Protein AF-A0A436CQH4-F1 (afdb_monomer_lite)

Radius of gyration: 21.6 Å; chains: 1; b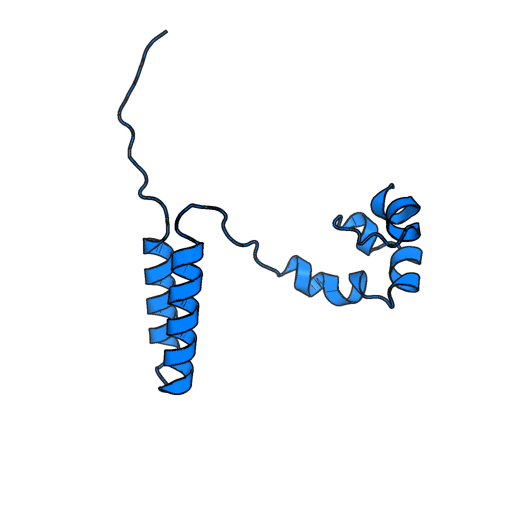ounding box: 58×23×52 Å

Foldseek 3Di:
DCLLPPQVVVVHDRPDLVNLPDPVSCVVVVSVSVVCVVVVVPDDDQDDDQQSVVLVVVLVVLVVCCVVVVPDPVVSVVVSVVSVVVSHPPPPPDDDDDDD

Secondary structure (DSSP, 8-state):
-TIIIIIHHTT----SHHHHT-HHHHHHHTTHHHHHHHHHHTPPPPP-STTHHHHHHHHHHHHHHHHHTT--HHHHHHHHHHHHHHTSPP----------

Sequence (100 aa):
DVQRGAYAAAGGQPGHAAAWEDQAVNEATGDFYRDTRATLEGAWVRPRHDGYMTFQQAASERILSGMTSRHQARQVVADLNRLFRESSPVQVSGAAGGGA

pLDDT: mean 89.27, std 16.78, range [35.19, 98.56]

Structure (mmCIF, N/CA/C/O backbone):
data_AF-A0A436CQH4-F1
#
_entry.id   AF-A0A436CQH4-F1
#
loop_
_atom_site.group_PDB
_atom_site.id
_atom_site.type_symbol
_atom_site.label_atom_id
_atom_site.label_alt_id
_atom_site.label_comp_id
_atom_site.label_asym_id
_atom_site.label_entity_id
_atom_site.label_seq_id
_atom_site.pdbx_PDB_ins_code
_atom_site.Cartn_x
_atom_site.Cartn_y
_atom_site.Cartn_z
_atom_site.occupancy
_atom_site.B_iso_or_equiv
_atom_site.auth_seq_id
_atom_site.auth_comp_id
_atom_site.auth_asym_id
_atom_site.auth_atom_id
_atom_site.pdbx_PDB_model_num
ATOM 1 N N . ASP A 1 1 ? 1.032 -4.772 -25.765 1.00 83.12 1 ASP A N 1
ATOM 2 C CA . ASP A 1 1 ? 2.173 -4.460 -26.656 1.00 83.12 1 ASP A CA 1
ATOM 3 C C . ASP A 1 1 ? 2.929 -3.217 -26.208 1.00 83.12 1 ASP A C 1
ATOM 5 O O . ASP A 1 1 ? 4.105 -3.328 -25.903 1.00 83.12 1 ASP A O 1
ATOM 9 N N . VAL A 1 2 ? 2.269 -2.062 -26.050 1.00 95.50 2 VAL A N 1
ATOM 10 C CA . VAL A 1 2 ? 2.929 -0.805 -25.627 1.00 95.50 2 VAL A CA 1
ATOM 11 C C . VAL A 1 2 ? 3.630 -0.907 -24.266 1.00 95.50 2 VAL A C 1
ATOM 13 O O . VAL A 1 2 ? 4.795 -0.532 -24.152 1.00 95.50 2 VAL A O 1
ATOM 16 N N . GLN A 1 3 ? 2.945 -1.431 -23.240 1.00 96.06 3 GLN A N 1
ATOM 17 C CA . GLN A 1 3 ? 3.490 -1.439 -21.876 1.00 96.06 3 GLN A CA 1
ATOM 18 C C . GLN A 1 3 ? 4.698 -2.364 -21.693 1.00 96.06 3 GLN A C 1
ATOM 20 O O . GLN A 1 3 ? 5.594 -2.009 -20.945 1.00 96.06 3 GLN A O 1
ATOM 25 N N . ARG A 1 4 ? 4.763 -3.491 -22.412 1.00 93.56 4 ARG A N 1
ATOM 26 C CA . ARG A 1 4 ? 5.943 -4.373 -22.408 1.00 93.56 4 ARG A CA 1
ATOM 27 C C . ARG A 1 4 ? 7.055 -3.929 -23.370 1.00 93.56 4 ARG A C 1
ATOM 29 O O . ARG A 1 4 ? 8.135 -4.490 -23.351 1.00 93.56 4 ARG A O 1
ATOM 36 N N . GLY A 1 5 ? 6.771 -2.951 -24.234 1.00 93.25 5 GLY A N 1
ATOM 37 C CA . GLY A 1 5 ? 7.686 -2.449 -25.257 1.00 93.25 5 GLY A CA 1
ATOM 38 C C . GLY A 1 5 ? 8.125 -1.017 -24.968 1.00 93.25 5 GLY A C 1
ATOM 39 O O . GLY A 1 5 ? 8.793 -0.751 -23.973 1.00 93.25 5 GLY A O 1
ATOM 40 N N . ALA A 1 6 ? 7.727 -0.082 -25.836 1.00 96.06 6 ALA A N 1
ATOM 41 C CA . ALA A 1 6 ? 8.196 1.307 -25.818 1.00 96.06 6 ALA A CA 1
ATOM 42 C C . ALA A 1 6 ? 8.068 2.007 -24.454 1.00 96.06 6 ALA A C 1
ATOM 44 O O . ALA A 1 6 ? 8.926 2.809 -24.100 1.00 96.06 6 ALA A O 1
ATOM 45 N N . TYR A 1 7 ? 7.024 1.705 -23.678 1.00 96.75 7 TYR A N 1
ATOM 46 C CA . TYR A 1 7 ? 6.833 2.328 -22.370 1.00 96.75 7 TYR A CA 1
ATOM 47 C C . TYR A 1 7 ? 7.860 1.848 -21.336 1.00 96.75 7 TYR A C 1
ATOM 49 O O . TYR A 1 7 ? 8.504 2.680 -20.704 1.00 96.75 7 TYR A O 1
ATOM 57 N N . ALA A 1 8 ? 8.058 0.531 -21.202 1.00 95.44 8 ALA A N 1
ATOM 58 C CA . ALA A 1 8 ? 9.073 -0.031 -20.308 1.00 95.44 8 ALA A CA 1
ATOM 59 C C . ALA A 1 8 ? 10.493 0.345 -20.759 1.00 95.44 8 ALA A C 1
ATOM 61 O O . ALA A 1 8 ? 11.313 0.751 -19.941 1.00 95.44 8 ALA A O 1
ATOM 62 N N . ALA A 1 9 ? 10.760 0.306 -22.069 1.00 94.19 9 ALA A N 1
ATOM 63 C CA . ALA A 1 9 ? 12.048 0.705 -22.637 1.00 94.19 9 ALA A CA 1
ATOM 64 C C . ALA A 1 9 ? 12.390 2.185 -22.373 1.00 94.19 9 ALA A C 1
ATOM 66 O O . ALA A 1 9 ? 13.560 2.539 -22.267 1.00 94.19 9 ALA A O 1
ATOM 67 N N . ALA A 1 10 ? 11.378 3.046 -22.229 1.00 95.69 10 ALA A N 1
ATOM 68 C CA . ALA A 1 10 ? 11.543 4.446 -21.842 1.00 95.69 10 ALA A CA 1
ATOM 69 C C . ALA A 1 10 ? 11.646 4.661 -20.314 1.00 95.69 10 ALA A C 1
ATOM 71 O O . ALA A 1 10 ? 11.596 5.801 -19.857 1.00 95.69 10 ALA A O 1
ATOM 72 N N . GLY A 1 11 ? 11.758 3.593 -19.515 1.00 92.88 11 GLY A N 1
ATOM 73 C CA . GLY A 1 11 ? 11.807 3.655 -18.049 1.00 92.88 11 GLY A CA 1
ATOM 74 C C . GLY A 1 11 ? 10.438 3.783 -17.371 1.00 92.88 11 GLY A C 1
ATOM 75 O O . GLY A 1 11 ? 10.364 4.048 -16.172 1.00 92.88 11 GLY A O 1
ATOM 76 N N . GLY A 1 12 ? 9.344 3.614 -18.117 1.00 95.19 12 GLY A N 1
ATOM 77 C CA . GLY A 1 12 ? 7.997 3.536 -17.558 1.00 95.19 12 GLY A CA 1
ATOM 78 C C . GLY A 1 12 ? 7.795 2.273 -16.717 1.00 95.19 12 GLY A C 1
ATOM 79 O O . GLY A 1 12 ? 8.452 1.259 -16.934 1.00 95.19 12 GLY A O 1
ATOM 80 N N . GLN A 1 13 ? 6.855 2.324 -15.770 1.00 95.81 13 GLN A N 1
ATOM 81 C CA . GLN A 1 13 ? 6.506 1.195 -14.900 1.00 95.81 13 GLN A CA 1
ATOM 82 C C . GLN A 1 13 ? 5.180 0.581 -15.358 1.00 95.81 13 GLN A C 1
ATOM 84 O O . GLN A 1 13 ? 4.127 1.189 -15.134 1.00 95.81 13 GLN A O 1
ATOM 89 N N . PRO A 1 14 ? 5.184 -0.578 -16.044 1.00 95.62 14 PRO A N 1
ATOM 90 C CA . PRO A 1 14 ? 3.958 -1.183 -16.541 1.00 95.62 14 PRO A CA 1
ATOM 91 C C . PRO A 1 14 ? 2.942 -1.431 -15.426 1.00 95.62 14 PRO A C 1
ATOM 93 O O . PRO A 1 14 ? 3.256 -2.038 -14.407 1.00 95.62 14 PRO A O 1
ATOM 96 N N . GLY A 1 15 ? 1.701 -0.996 -15.638 1.00 92.69 15 GLY A N 1
ATOM 97 C CA . GLY A 1 15 ? 0.583 -1.241 -14.718 1.00 92.69 15 GLY A CA 1
ATOM 98 C C . GLY A 1 15 ? -0.320 -2.400 -15.146 1.00 92.69 15 GLY A C 1
ATOM 99 O O . GLY A 1 15 ? -1.199 -2.809 -14.395 1.00 92.69 15 GLY A O 1
ATOM 100 N N . HIS A 1 16 ? -0.144 -2.912 -16.364 1.00 92.56 16 HIS A N 1
ATOM 101 C CA . HIS A 1 16 ? -0.957 -3.977 -16.931 1.00 92.56 16 HIS A CA 1
ATOM 102 C C . HIS A 1 16 ? -0.281 -5.339 -16.749 1.00 92.56 16 HIS A C 1
ATOM 104 O O . HIS A 1 16 ? 0.842 -5.542 -17.209 1.00 92.56 16 HIS A O 1
ATOM 110 N N . ALA A 1 17 ? -1.023 -6.300 -16.192 1.00 92.38 17 ALA A N 1
ATOM 111 C CA . ALA A 1 17 ? -0.565 -7.656 -15.877 1.00 92.38 17 ALA A CA 1
ATOM 112 C C . ALA A 1 17 ? 0.205 -8.349 -17.017 1.00 92.38 17 ALA A C 1
ATOM 114 O O . ALA A 1 17 ? 1.274 -8.894 -16.795 1.00 92.38 17 ALA A O 1
ATOM 115 N N . ALA A 1 18 ? -0.288 -8.261 -18.255 1.00 91.81 18 ALA A N 1
ATOM 116 C CA . ALA A 1 18 ? 0.368 -8.875 -19.416 1.00 91.81 18 ALA A CA 1
ATOM 117 C C . ALA A 1 18 ? 1.811 -8.392 -19.696 1.00 91.81 18 ALA A C 1
ATOM 119 O O . ALA A 1 18 ? 2.514 -9.022 -20.476 1.00 91.81 18 ALA A O 1
ATOM 120 N N . ALA A 1 19 ? 2.249 -7.257 -19.138 1.00 94.50 19 ALA A N 1
ATOM 121 C CA . ALA A 1 19 ? 3.638 -6.802 -19.240 1.00 94.50 19 ALA A CA 1
ATOM 122 C C . ALA A 1 19 ? 4.524 -7.327 -18.099 1.00 94.50 19 ALA A C 1
ATOM 124 O O . ALA A 1 19 ? 5.741 -7.302 -18.216 1.00 94.50 19 ALA A O 1
ATOM 125 N N . TRP A 1 20 ? 3.922 -7.804 -17.010 1.00 95.44 20 TRP A N 1
ATOM 126 C CA . TRP A 1 20 ? 4.619 -8.331 -15.835 1.00 95.44 20 TRP A CA 1
ATOM 127 C C . TRP A 1 20 ? 5.170 -9.740 -16.060 1.00 95.44 20 TRP A C 1
ATOM 129 O O . TRP A 1 20 ? 6.030 -10.180 -15.309 1.00 95.44 20 TRP A O 1
ATOM 139 N N . GLU A 1 21 ? 4.694 -10.430 -17.097 1.00 94.19 21 GLU A N 1
ATOM 140 C CA . GLU A 1 21 ? 5.178 -11.747 -17.534 1.00 94.19 21 GLU A CA 1
ATOM 141 C C . GLU A 1 21 ? 6.249 -11.647 -18.632 1.00 94.19 21 GLU A C 1
ATOM 143 O O . GLU A 1 21 ? 6.826 -12.655 -19.028 1.00 94.19 21 GLU A O 1
ATOM 148 N N . ASP A 1 22 ? 6.516 -10.442 -19.147 1.00 96.44 22 ASP A N 1
ATOM 149 C CA . ASP A 1 22 ? 7.488 -10.254 -20.219 1.00 96.44 22 ASP A CA 1
ATOM 150 C C . ASP A 1 22 ? 8.919 -10.435 -19.695 1.00 96.44 22 ASP A C 1
ATOM 152 O O . ASP A 1 22 ? 9.312 -9.856 -18.676 1.00 96.44 22 ASP A O 1
ATOM 156 N N . GLN A 1 23 ? 9.698 -11.254 -20.401 1.00 96.50 23 GLN A N 1
ATOM 157 C CA . GLN A 1 23 ? 11.062 -11.591 -20.010 1.00 96.50 23 GLN A CA 1
ATOM 158 C C . GLN A 1 23 ? 11.979 -10.362 -20.022 1.00 96.50 23 GLN A C 1
ATOM 160 O O . GLN A 1 23 ? 12.688 -10.133 -19.047 1.00 96.50 23 GLN A O 1
ATOM 165 N N . ALA A 1 24 ? 11.938 -9.540 -21.074 1.00 95.50 24 ALA A N 1
ATOM 166 C CA . ALA A 1 24 ? 12.821 -8.380 -21.195 1.00 95.50 24 ALA A CA 1
ATOM 167 C C . ALA A 1 24 ? 12.497 -7.316 -20.134 1.00 95.50 24 ALA A C 1
ATOM 169 O O . ALA A 1 24 ? 13.396 -6.671 -19.592 1.00 95.50 24 ALA A O 1
ATOM 170 N N . VAL A 1 25 ? 11.214 -7.165 -19.788 1.00 96.69 25 VAL A N 1
ATOM 171 C CA . VAL A 1 25 ? 10.785 -6.288 -18.689 1.00 96.69 25 VAL A CA 1
ATOM 172 C C . VAL A 1 25 ? 11.330 -6.778 -17.343 1.00 96.69 25 VAL A C 1
ATOM 174 O O . VAL A 1 25 ? 11.830 -5.969 -16.558 1.00 96.69 25 VAL A O 1
ATOM 177 N N . ASN A 1 26 ? 11.264 -8.082 -17.059 1.00 97.31 26 ASN A N 1
ATOM 178 C CA . ASN A 1 26 ? 11.757 -8.635 -15.794 1.00 97.31 26 ASN A CA 1
ATOM 179 C C . ASN A 1 26 ? 13.288 -8.653 -15.712 1.00 97.31 26 ASN A C 1
ATOM 181 O O . ASN A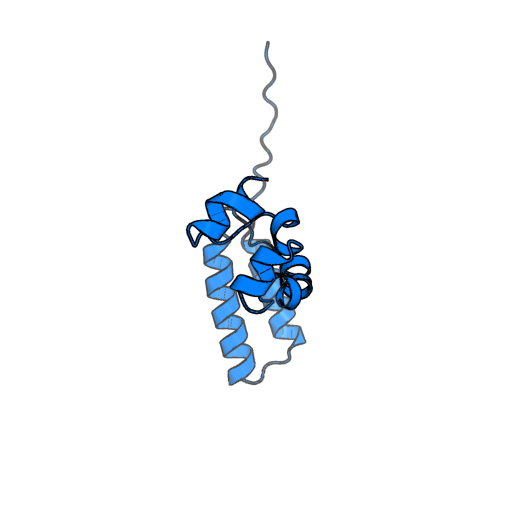 1 26 ? 13.829 -8.301 -14.668 1.00 97.31 26 ASN A O 1
ATOM 185 N N . GLU A 1 27 ? 13.998 -8.944 -16.802 1.00 96.56 27 GLU A N 1
ATOM 186 C CA . GLU A 1 27 ? 15.464 -8.845 -16.854 1.00 96.56 27 GLU A CA 1
ATOM 187 C C . GLU A 1 27 ? 15.940 -7.421 -16.529 1.00 96.56 27 GLU A C 1
ATOM 189 O O . GLU A 1 27 ? 16.845 -7.235 -15.715 1.00 96.56 27 GLU A O 1
ATOM 194 N N . ALA A 1 28 ? 15.282 -6.403 -17.093 1.00 95.06 28 ALA A N 1
ATOM 195 C CA . ALA A 1 28 ? 15.607 -5.000 -16.836 1.00 95.06 28 ALA A CA 1
ATOM 196 C C . ALA A 1 28 ? 15.245 -4.524 -15.416 1.00 95.06 28 ALA A C 1
ATOM 198 O O . ALA A 1 28 ? 15.761 -3.503 -14.963 1.00 95.06 28 ALA A O 1
ATOM 199 N N . THR A 1 29 ? 14.356 -5.235 -14.715 1.00 94.88 29 THR A N 1
ATOM 200 C CA . THR A 1 29 ? 13.863 -4.850 -13.381 1.00 94.88 29 THR A CA 1
ATOM 201 C C . THR A 1 29 ? 14.242 -5.822 -12.269 1.00 94.88 29 THR A C 1
ATOM 203 O O . THR A 1 29 ? 13.775 -5.664 -11.143 1.00 94.88 29 THR A O 1
ATOM 206 N N . GLY A 1 30 ? 15.111 -6.797 -12.554 1.00 96.12 30 GLY A N 1
ATOM 207 C CA . GLY A 1 30 ? 15.550 -7.790 -11.575 1.00 96.12 30 GLY A CA 1
ATOM 208 C C . GLY A 1 30 ? 14.394 -8.631 -11.039 1.00 96.12 30 GLY A C 1
ATOM 209 O O . GLY A 1 30 ? 14.258 -8.766 -9.829 1.00 96.12 30 GLY A O 1
ATOM 210 N N . ASP A 1 31 ? 13.537 -9.125 -11.937 1.00 97.19 31 ASP A N 1
ATOM 211 C CA . ASP A 1 31 ? 12.358 -9.950 -11.637 1.00 97.19 31 ASP A CA 1
ATOM 212 C C . ASP A 1 31 ? 11.280 -9.282 -10.760 1.00 97.19 31 ASP A C 1
ATOM 214 O O . ASP A 1 31 ? 10.345 -9.951 -10.323 1.00 97.19 31 ASP A O 1
ATOM 218 N N . PHE A 1 32 ? 11.328 -7.957 -10.549 1.00 96.00 32 PHE A N 1
ATOM 219 C CA . PHE A 1 32 ? 10.390 -7.243 -9.671 1.00 96.00 32 PHE A CA 1
ATOM 220 C C . PHE A 1 32 ? 8.918 -7.604 -9.922 1.00 96.00 32 PHE A C 1
ATOM 222 O O . PHE A 1 32 ? 8.173 -7.882 -8.980 1.00 96.00 32 PHE A O 1
ATOM 229 N N . TYR A 1 33 ? 8.476 -7.596 -11.181 1.00 95.69 33 TYR A N 1
ATOM 230 C CA . TYR A 1 33 ? 7.069 -7.830 -11.505 1.00 95.69 33 TYR A CA 1
ATOM 231 C C . TYR A 1 33 ? 6.654 -9.280 -11.270 1.00 95.69 33 TYR A C 1
ATOM 233 O O . TYR A 1 33 ? 5.566 -9.524 -10.745 1.00 95.69 33 TYR A O 1
ATOM 241 N N . ARG A 1 34 ? 7.521 -10.235 -11.613 1.00 95.88 34 ARG A N 1
ATOM 242 C CA . ARG A 1 34 ? 7.297 -11.659 -11.364 1.00 95.88 34 ARG A CA 1
ATOM 243 C C . ARG A 1 34 ? 7.287 -11.969 -9.867 1.00 95.88 34 ARG A C 1
ATOM 245 O O . ARG A 1 34 ? 6.354 -12.613 -9.389 1.00 95.88 34 ARG A O 1
ATOM 252 N N . ASP A 1 35 ? 8.258 -11.454 -9.122 1.00 97.44 35 ASP A N 1
ATOM 253 C CA . ASP A 1 35 ? 8.428 -11.742 -7.695 1.00 97.44 35 ASP A CA 1
ATOM 254 C C . ASP A 1 35 ? 7.357 -11.070 -6.824 1.00 97.44 35 ASP A C 1
ATOM 256 O O . ASP A 1 35 ? 6.983 -11.588 -5.771 1.00 97.44 35 ASP A O 1
ATOM 260 N N . THR A 1 36 ? 6.799 -9.940 -7.271 1.00 95.31 36 THR A N 1
ATOM 261 C CA . THR A 1 36 ? 5.715 -9.243 -6.556 1.00 95.31 36 THR A CA 1
ATOM 262 C C . THR A 1 36 ? 4.313 -9.620 -7.032 1.00 95.31 36 THR A C 1
ATOM 264 O O . THR A 1 36 ? 3.333 -9.213 -6.399 1.00 95.31 36 THR A O 1
ATOM 267 N N . ARG A 1 37 ? 4.181 -10.433 -8.092 1.00 94.12 37 ARG A N 1
ATOM 268 C CA . ARG A 1 37 ? 2.891 -10.760 -8.723 1.00 94.12 37 ARG A CA 1
ATOM 269 C C . ARG A 1 37 ? 1.869 -11.295 -7.728 1.00 94.12 37 ARG A C 1
ATOM 271 O O . ARG A 1 37 ? 0.770 -10.754 -7.647 1.00 94.12 37 ARG A O 1
ATOM 278 N N . ALA A 1 38 ? 2.246 -12.304 -6.943 1.00 94.56 38 ALA A N 1
ATOM 279 C CA . ALA A 1 38 ? 1.346 -12.937 -5.980 1.00 94.56 38 ALA A CA 1
ATOM 280 C C . ALA A 1 38 ? 0.848 -11.945 -4.911 1.00 94.56 38 ALA A C 1
ATOM 282 O O . ALA A 1 38 ? -0.326 -11.950 -4.546 1.00 94.56 38 ALA A O 1
ATOM 283 N N . THR A 1 39 ? 1.722 -11.046 -4.448 1.00 94.31 39 THR A N 1
ATOM 284 C CA . THR A 1 39 ? 1.362 -9.985 -3.497 1.00 94.31 39 THR A CA 1
ATOM 285 C C . THR A 1 39 ? 0.381 -8.992 -4.117 1.00 94.31 39 THR A C 1
ATOM 287 O O . THR A 1 39 ? -0.587 -8.606 -3.466 1.00 94.31 39 THR A O 1
ATOM 290 N N . LEU A 1 40 ? 0.607 -8.586 -5.370 1.00 91.44 40 LEU A N 1
ATOM 291 C CA . LEU A 1 40 ? -0.258 -7.642 -6.083 1.00 91.44 40 LEU A CA 1
ATOM 292 C C . LEU A 1 40 ? -1.630 -8.244 -6.414 1.00 91.44 40 LEU A C 1
ATOM 294 O O . LEU A 1 40 ? -2.636 -7.549 -6.305 1.00 91.44 40 LEU A O 1
ATOM 298 N N . GLU A 1 41 ? -1.690 -9.525 -6.780 1.00 91.62 41 GLU A N 1
ATOM 299 C CA . GLU A 1 41 ? -2.949 -10.245 -7.020 1.00 91.62 41 GLU A CA 1
ATOM 300 C C . GLU A 1 41 ? -3.758 -10.456 -5.735 1.00 91.62 41 GLU A C 1
ATOM 302 O O . GLU A 1 41 ? -4.986 -10.393 -5.763 1.00 91.62 41 GLU A O 1
ATOM 307 N N . GLY A 1 42 ? -3.080 -10.672 -4.604 1.00 93.06 42 GLY A N 1
ATOM 308 C CA . GLY A 1 42 ? -3.710 -10.768 -3.286 1.00 93.06 42 GLY A CA 1
ATOM 309 C C . GLY A 1 42 ? -4.044 -9.415 -2.648 1.00 93.06 42 GLY A C 1
ATOM 310 O O . GLY A 1 42 ? -4.663 -9.376 -1.582 1.00 93.06 42 GLY A O 1
ATOM 311 N N . ALA A 1 43 ? -3.627 -8.303 -3.257 1.00 92.56 43 ALA A N 1
ATOM 312 C CA . ALA A 1 43 ? -3.849 -6.978 -2.707 1.00 92.56 43 ALA A CA 1
ATOM 313 C C . ALA A 1 43 ? -5.317 -6.554 -2.838 1.00 92.56 43 ALA A C 1
ATOM 315 O O . ALA A 1 43 ? -5.997 -6.799 -3.834 1.00 92.56 43 ALA A O 1
ATOM 316 N N . TRP A 1 44 ? -5.802 -5.838 -1.828 1.00 89.81 44 TRP A N 1
ATOM 317 C CA . TRP A 1 44 ? -7.136 -5.256 -1.841 1.00 89.81 44 TRP A CA 1
ATOM 318 C C . TRP A 1 44 ? -7.108 -3.830 -2.398 1.00 89.81 44 TRP A C 1
ATOM 320 O O . TRP A 1 44 ? -6.313 -2.992 -1.962 1.00 89.81 44 TRP A O 1
ATOM 330 N N . VAL A 1 45 ? -8.023 -3.515 -3.317 1.00 89.50 45 VAL A N 1
ATOM 331 C CA . VAL A 1 45 ? -8.178 -2.148 -3.827 1.00 89.50 45 VAL A CA 1
ATOM 332 C C . VAL A 1 45 ? -8.954 -1.305 -2.826 1.00 89.50 45 VAL A C 1
ATOM 334 O O . VAL A 1 45 ? -10.104 -1.578 -2.487 1.00 89.50 45 VAL A O 1
ATOM 337 N N . ARG A 1 46 ? -8.326 -0.214 -2.394 1.00 89.81 46 ARG A N 1
ATOM 338 C CA . ARG A 1 46 ? -8.922 0.769 -1.496 1.00 89.81 46 ARG A CA 1
ATOM 339 C C . ARG A 1 46 ? -10.275 1.297 -2.033 1.00 89.81 46 ARG A C 1
ATOM 341 O O . ARG A 1 46 ? -10.310 1.820 -3.151 1.00 89.81 46 ARG A O 1
ATOM 348 N N . PRO A 1 47 ? -11.363 1.253 -1.239 1.00 91.06 47 PRO A N 1
ATOM 349 C CA . PRO A 1 47 ? -12.628 1.899 -1.578 1.00 91.06 47 PRO A CA 1
ATOM 350 C C . PRO A 1 47 ? -12.479 3.400 -1.875 1.00 91.06 47 PRO A C 1
ATOM 352 O O . PRO A 1 47 ? -11.689 4.107 -1.241 1.00 91.06 47 PRO A O 1
ATOM 355 N N . ARG A 1 48 ? -13.274 3.881 -2.840 1.00 91.44 48 ARG A N 1
ATOM 356 C CA . ARG A 1 48 ? -13.281 5.278 -3.318 1.00 91.44 48 ARG A CA 1
ATOM 357 C C . ARG A 1 48 ? -14.529 6.071 -2.900 1.00 91.44 48 ARG A C 1
ATOM 359 O O . ARG A 1 48 ? -14.752 7.151 -3.433 1.00 91.44 48 ARG A O 1
ATOM 366 N N . HIS A 1 49 ? -15.354 5.535 -1.999 1.00 90.12 49 HIS A N 1
ATOM 367 C CA . HIS A 1 49 ? -16.536 6.246 -1.507 1.00 90.12 49 HIS A CA 1
ATOM 368 C C . HIS A 1 49 ? -16.144 7.380 -0.553 1.00 90.12 49 HIS A C 1
ATOM 370 O O . HIS A 1 49 ? -15.126 7.30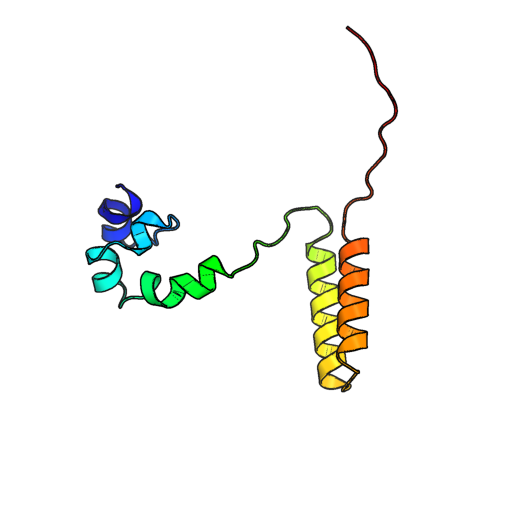1 0.145 1.00 90.12 49 HIS A O 1
ATOM 376 N N . ASP A 1 50 ? -16.985 8.410 -0.513 1.00 91.00 50 ASP A N 1
ATOM 377 C CA . ASP A 1 50 ? -16.881 9.478 0.473 1.00 91.00 50 ASP A CA 1
ATOM 378 C C . ASP A 1 50 ? -17.124 8.915 1.881 1.00 91.00 50 ASP A C 1
ATOM 380 O O . ASP A 1 50 ? -18.102 8.205 2.100 1.00 91.00 50 ASP A O 1
ATOM 384 N N . GLY A 1 51 ? -16.189 9.168 2.799 1.00 92.62 51 GLY A N 1
ATOM 385 C CA . GLY A 1 51 ? -16.135 8.556 4.134 1.00 92.62 51 GLY A CA 1
ATOM 386 C C . GLY A 1 51 ? -14.962 7.592 4.361 1.00 92.62 51 GLY A C 1
ATOM 387 O O . GLY A 1 51 ? -14.513 7.432 5.499 1.00 92.62 51 GLY A O 1
ATOM 388 N N . TYR A 1 52 ? -14.364 7.021 3.305 1.00 93.69 52 TYR A N 1
ATOM 389 C CA . TYR A 1 52 ? -13.277 6.047 3.485 1.00 93.69 52 TYR A CA 1
ATOM 390 C C . TYR A 1 52 ? -12.018 6.645 4.140 1.00 93.69 52 TYR A C 1
ATOM 392 O O . TYR A 1 52 ? -11.367 5.977 4.940 1.00 93.69 52 TYR A O 1
ATOM 400 N N . MET A 1 53 ? -11.646 7.892 3.816 1.00 94.62 53 MET A N 1
ATOM 401 C CA . MET A 1 53 ? -10.468 8.535 4.430 1.00 94.62 53 MET A CA 1
ATOM 402 C C . MET A 1 53 ? -10.630 8.674 5.947 1.00 94.62 53 MET A C 1
ATOM 404 O O . MET A 1 53 ? -9.704 8.367 6.695 1.00 94.62 53 MET A O 1
ATOM 408 N N . THR A 1 54 ? -11.818 9.085 6.396 1.00 95.50 54 THR A N 1
ATOM 409 C CA . THR A 1 54 ? -12.155 9.208 7.819 1.00 95.50 54 THR A CA 1
ATOM 410 C C . THR A 1 54 ? -12.052 7.857 8.518 1.00 95.50 54 THR A C 1
ATOM 412 O O . THR A 1 54 ? -11.438 7.753 9.580 1.00 95.50 54 THR A O 1
ATOM 415 N N . PHE A 1 55 ? -12.570 6.799 7.886 1.00 96.38 55 PHE A N 1
ATOM 416 C CA . PHE A 1 55 ? -12.393 5.433 8.372 1.00 96.38 55 PHE A CA 1
ATOM 417 C C . PHE A 1 55 ? -10.922 5.035 8.478 1.00 96.38 55 PHE A C 1
ATOM 419 O O . PHE A 1 55 ? -10.516 4.531 9.519 1.00 96.38 55 PHE A O 1
ATOM 426 N N . GLN A 1 56 ? -10.119 5.264 7.434 1.00 96.44 56 GLN A N 1
ATOM 427 C CA . GLN A 1 56 ? -8.708 4.875 7.418 1.00 96.44 56 GLN A CA 1
ATOM 428 C C . GLN A 1 56 ? -7.943 5.495 8.594 1.00 96.44 56 GLN A C 1
ATOM 430 O O . GLN A 1 56 ? -7.160 4.800 9.246 1.00 96.44 56 GLN A O 1
ATOM 435 N N . GLN A 1 57 ? -8.183 6.777 8.879 1.00 97.62 57 GLN A N 1
ATOM 436 C CA . GLN A 1 57 ? -7.558 7.472 10.001 1.00 97.62 57 GLN A CA 1
ATOM 437 C C . GLN A 1 57 ? -7.969 6.840 11.341 1.00 97.62 57 GLN A C 1
ATOM 439 O O . GLN A 1 57 ? -7.111 6.367 12.089 1.00 97.62 57 GLN A O 1
ATOM 444 N N . ALA A 1 58 ? -9.276 6.728 11.602 1.00 98.12 58 ALA A N 1
ATOM 445 C CA . ALA A 1 58 ? -9.799 6.166 12.850 1.00 98.12 58 ALA A CA 1
ATOM 446 C C . ALA A 1 58 ? -9.389 4.695 13.062 1.00 98.12 58 ALA A C 1
ATOM 448 O O . ALA A 1 58 ? -9.054 4.276 14.171 1.00 98.12 58 ALA A O 1
ATOM 449 N N . ALA A 1 59 ? -9.375 3.901 11.990 1.00 97.81 59 ALA A N 1
ATOM 450 C CA . ALA A 1 59 ? -8.918 2.517 12.004 1.00 97.81 59 ALA A CA 1
ATOM 451 C C . ALA A 1 59 ? -7.432 2.415 12.379 1.00 97.81 59 ALA A C 1
ATOM 453 O O . ALA A 1 59 ? -7.062 1.579 13.206 1.00 97.81 59 ALA A O 1
ATOM 454 N N . SER A 1 60 ? -6.591 3.284 11.812 1.00 98.00 60 SER A N 1
ATOM 455 C CA . SER A 1 60 ? -5.149 3.312 12.088 1.00 98.00 60 SER A CA 1
ATOM 456 C C . SER A 1 60 ? -4.867 3.639 13.555 1.00 98.00 60 SER A C 1
ATOM 458 O O . SER A 1 60 ? -4.114 2.923 14.219 1.00 98.00 60 SER A O 1
ATOM 460 N N . GLU A 1 61 ? -5.537 4.657 14.100 1.00 98.56 61 GLU A N 1
ATOM 461 C CA . GLU A 1 61 ? -5.453 5.014 15.523 1.00 98.56 61 GLU A CA 1
ATOM 462 C C . GLU A 1 61 ? -5.916 3.866 16.425 1.00 98.56 61 GLU A C 1
ATOM 464 O O . GLU 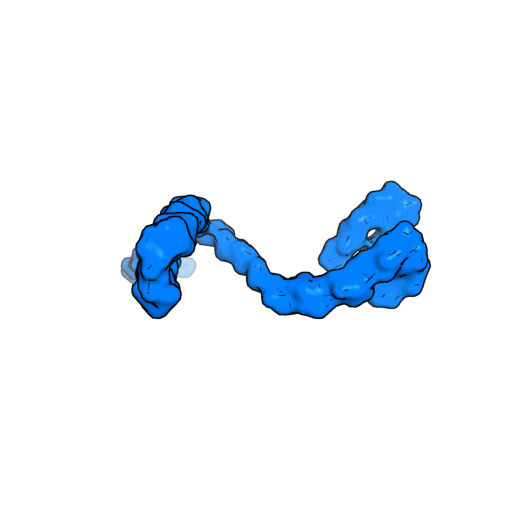A 1 61 ? -5.267 3.534 17.423 1.00 98.56 61 GLU A O 1
ATOM 469 N N . ARG A 1 62 ? -7.011 3.197 16.048 1.00 98.56 62 ARG A N 1
ATOM 470 C CA . ARG A 1 62 ? -7.556 2.080 16.818 1.00 98.56 62 ARG A CA 1
ATOM 471 C C . ARG A 1 62 ? -6.618 0.874 16.851 1.00 98.56 62 ARG A C 1
ATOM 473 O O . ARG A 1 62 ? -6.525 0.225 17.900 1.00 98.56 62 ARG A O 1
ATOM 480 N N . ILE A 1 63 ? -5.934 0.572 15.745 1.00 98.44 63 ILE A N 1
ATOM 481 C CA . ILE A 1 63 ? -4.911 -0.484 15.676 1.00 98.44 63 ILE A CA 1
ATOM 482 C C . ILE A 1 63 ? -3.731 -0.121 16.577 1.00 98.44 63 ILE A C 1
ATOM 484 O O . ILE A 1 63 ? -3.349 -0.930 17.424 1.00 98.44 63 ILE A O 1
ATOM 488 N N . LEU A 1 64 ? -3.211 1.105 16.460 1.00 98.50 64 LEU A N 1
ATOM 489 C CA . LEU A 1 64 ? -2.076 1.575 17.255 1.00 98.50 64 LEU A CA 1
ATOM 490 C C . LEU A 1 64 ? -2.365 1.510 18.762 1.00 98.50 64 LEU A C 1
ATOM 492 O O . LEU A 1 64 ? -1.554 0.980 19.528 1.00 98.50 64 LEU A O 1
ATOM 496 N N . SER A 1 65 ? -3.541 1.983 19.183 1.00 98.25 65 SER A N 1
ATOM 497 C CA . SER A 1 65 ? -4.001 1.868 20.571 1.00 98.25 65 SER A CA 1
ATOM 498 C C . SER A 1 65 ? -4.133 0.404 20.995 1.00 98.25 65 SER A C 1
ATOM 500 O O . SER A 1 65 ? -3.650 0.023 22.058 1.00 98.25 65 SER A O 1
ATOM 502 N N . GLY A 1 66 ? -4.718 -0.447 20.145 1.00 98.38 66 GLY A N 1
ATOM 503 C CA . GLY A 1 66 ? -4.872 -1.872 20.432 1.00 98.38 66 GLY A CA 1
ATOM 504 C C . GLY A 1 66 ? -3.542 -2.589 20.661 1.00 98.38 66 GLY A C 1
ATOM 505 O O . GLY A 1 66 ? -3.438 -3.386 21.591 1.00 98.38 66 GLY A O 1
ATOM 506 N N . MET A 1 67 ? -2.526 -2.274 19.857 1.00 97.88 67 MET A N 1
ATOM 507 C CA . MET A 1 67 ? -1.181 -2.834 19.999 1.00 97.88 67 MET A CA 1
ATOM 508 C C . MET A 1 67 ? -0.475 -2.308 21.251 1.00 97.88 67 MET A C 1
ATOM 510 O O . MET A 1 67 ? 0.031 -3.098 22.047 1.00 97.88 67 MET A O 1
ATOM 514 N N . THR A 1 68 ? -0.478 -0.988 21.452 1.00 98.31 68 THR A N 1
ATOM 515 C CA . THR A 1 68 ? 0.254 -0.334 22.551 1.00 98.31 68 THR A CA 1
ATOM 516 C C . THR A 1 68 ? -0.340 -0.679 23.915 1.00 98.31 68 THR A C 1
ATOM 518 O O . THR A 1 68 ? 0.388 -1.000 24.852 1.00 98.31 68 THR A O 1
ATOM 521 N N . SER A 1 69 ? -1.669 -0.686 24.021 1.00 97.94 69 SER A N 1
ATOM 522 C CA . SER A 1 69 ? -2.400 -1.010 25.251 1.00 97.94 69 SER A CA 1
ATOM 523 C C . SER A 1 69 ? -2.700 -2.507 25.403 1.00 97.94 69 SER A C 1
ATOM 525 O O . SER A 1 69 ? -3.366 -2.901 26.357 1.00 97.94 69 SER A O 1
ATOM 527 N N . ARG A 1 70 ? -2.216 -3.353 24.478 1.00 97.44 70 ARG A N 1
ATOM 528 C CA . ARG A 1 70 ? -2.399 -4.818 24.475 1.00 97.44 70 ARG A CA 1
ATOM 529 C C . ARG A 1 70 ? -3.867 -5.254 24.595 1.00 97.44 70 ARG A C 1
ATOM 531 O O . ARG A 1 70 ? -4.194 -6.203 25.308 1.00 97.4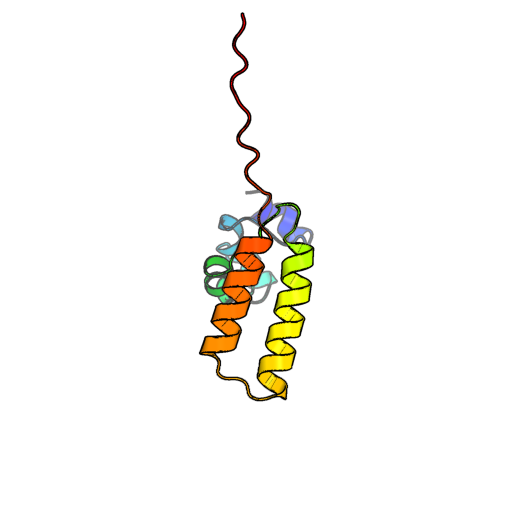4 70 ARG A O 1
ATOM 538 N N . HIS A 1 71 ? -4.761 -4.573 23.880 1.00 98.31 71 HIS A N 1
ATOM 539 C CA . HIS A 1 71 ? -6.162 -4.983 23.781 1.00 98.31 71 HIS A CA 1
ATOM 540 C C . HIS A 1 71 ? -6.285 -6.340 23.077 1.00 98.31 71 HIS A C 1
ATOM 542 O O . HIS A 1 71 ? -5.451 -6.717 22.253 1.00 98.31 71 HIS A O 1
ATOM 548 N N . GLN A 1 72 ? -7.368 -7.071 23.348 1.00 98.25 72 GLN A N 1
ATOM 549 C CA . GLN A 1 72 ? -7.595 -8.346 22.673 1.00 98.25 72 GLN A CA 1
ATOM 550 C C . GLN A 1 72 ? -7.862 -8.112 21.185 1.00 98.25 72 GLN A C 1
ATOM 552 O O . GLN A 1 72 ? -8.729 -7.310 20.832 1.00 98.25 72 GLN A O 1
ATOM 557 N N . ALA A 1 73 ? -7.181 -8.860 20.313 1.00 97.94 73 ALA A N 1
ATOM 558 C CA . ALA A 1 73 ? -7.301 -8.716 18.859 1.00 97.94 73 ALA A CA 1
ATOM 559 C C . ALA A 1 73 ? -8.764 -8.756 18.386 1.00 97.94 73 ALA A C 1
ATOM 561 O O . ALA A 1 73 ? -9.178 -7.927 17.580 1.00 97.94 73 ALA A O 1
ATOM 562 N N . ARG A 1 74 ? -9.583 -9.641 18.975 1.00 98.31 74 ARG A N 1
ATOM 563 C CA . ARG A 1 74 ? -11.020 -9.753 18.672 1.00 98.31 74 ARG A CA 1
ATOM 564 C C . ARG A 1 74 ? -11.790 -8.443 18.878 1.00 98.31 74 ARG A C 1
ATOM 566 O O . ARG A 1 74 ? -12.690 -8.140 18.104 1.00 98.31 74 ARG A O 1
ATOM 573 N N . GLN A 1 75 ? -11.432 -7.665 19.901 1.00 98.31 75 GLN A N 1
ATOM 574 C CA . GLN A 1 75 ? -12.065 -6.376 20.186 1.00 98.31 75 GLN A CA 1
ATOM 575 C C . GLN A 1 75 ? -11.628 -5.331 19.158 1.00 98.31 75 GLN A C 1
ATOM 577 O O . GLN A 1 75 ? -12.467 -4.610 18.635 1.00 98.31 75 GLN A O 1
ATOM 582 N N . VAL A 1 76 ? -10.334 -5.299 18.813 1.00 98.56 76 VAL A N 1
ATOM 583 C CA . VAL A 1 76 ? -9.814 -4.405 17.764 1.00 98.56 76 VAL A CA 1
ATOM 584 C C . VAL A 1 76 ? -10.519 -4.670 16.437 1.00 98.56 76 VAL A C 1
ATOM 586 O O . VAL A 1 76 ? -11.043 -3.746 15.830 1.00 98.56 76 VAL A O 1
ATOM 589 N N . VAL A 1 77 ? -10.607 -5.936 16.025 1.00 98.38 77 VAL A N 1
ATOM 590 C CA . VAL A 1 77 ? -11.277 -6.336 14.779 1.00 98.38 77 VAL A CA 1
ATOM 591 C C . VAL A 1 77 ? -12.765 -5.969 14.794 1.00 98.38 77 VAL A C 1
ATOM 593 O O . VAL A 1 77 ? -13.278 -5.468 13.794 1.00 98.38 77 VAL A O 1
ATOM 596 N N . ALA A 1 78 ? -13.466 -6.166 15.916 1.00 98.50 78 ALA A N 1
ATOM 597 C CA . ALA A 1 78 ? -14.869 -5.769 16.041 1.00 98.50 78 ALA A CA 1
ATOM 598 C C . ALA A 1 78 ? -15.063 -4.252 15.864 1.00 98.50 78 ALA A C 1
ATOM 600 O O . ALA A 1 78 ? -15.981 -3.835 15.151 1.00 98.50 78 ALA A O 1
ATOM 601 N N . ASP A 1 79 ? -14.174 -3.442 16.445 1.00 98.44 79 ASP A N 1
ATOM 602 C CA . ASP A 1 79 ? -14.196 -1.985 16.304 1.00 98.44 79 ASP A CA 1
ATOM 603 C C . ASP A 1 79 ? -13.911 -1.544 14.865 1.00 98.44 79 ASP A C 1
ATOM 605 O O . ASP A 1 79 ? -14.635 -0.704 14.336 1.00 98.44 79 ASP A O 1
ATOM 609 N N . LEU A 1 80 ? -12.919 -2.147 14.201 1.00 98.00 80 LEU A N 1
ATOM 610 C CA . LEU A 1 80 ? -12.612 -1.866 12.793 1.00 98.00 80 LEU A CA 1
ATOM 611 C C . LEU A 1 80 ? -13.808 -2.160 11.882 1.00 98.00 80 LEU A C 1
ATOM 613 O O . LEU A 1 80 ? -14.172 -1.336 11.046 1.00 98.00 80 LEU A O 1
ATOM 617 N N . ASN A 1 81 ? -14.466 -3.302 12.086 1.00 97.44 81 ASN A N 1
ATOM 618 C CA . ASN A 1 81 ? -15.654 -3.670 11.318 1.00 97.44 81 ASN A CA 1
ATOM 619 C C . ASN A 1 81 ? -16.820 -2.701 11.550 1.00 97.44 81 ASN A C 1
ATOM 621 O O . ASN A 1 81 ? -17.593 -2.433 10.632 1.00 97.44 81 ASN A O 1
ATOM 625 N N . ARG A 1 82 ? -16.973 -2.186 12.775 1.00 97.88 82 ARG A N 1
ATOM 626 C CA . ARG A 1 82 ? -17.981 -1.172 13.092 1.00 97.88 82 ARG A CA 1
ATOM 627 C C . ARG A 1 82 ? -17.666 0.153 12.392 1.00 97.88 82 ARG A C 1
ATOM 629 O O . ARG A 1 82 ? -18.526 0.644 11.668 1.00 97.88 82 ARG A O 1
ATOM 636 N N . LEU A 1 83 ? -16.437 0.655 12.531 1.00 97.06 83 LEU A N 1
ATOM 637 C CA . LEU A 1 83 ? -15.977 1.888 11.883 1.00 97.06 83 LEU A CA 1
ATOM 638 C C . LEU A 1 83 ? -16.141 1.829 10.357 1.00 97.06 83 LEU A C 1
ATOM 640 O O . LEU A 1 83 ? -16.541 2.812 9.744 1.00 97.06 83 LEU A O 1
ATOM 644 N N . PHE A 1 84 ? -15.876 0.675 9.738 1.00 94.94 84 PHE A N 1
ATOM 645 C CA . PHE A 1 84 ? -16.039 0.506 8.292 1.00 94.94 84 PHE A CA 1
ATOM 646 C C . PHE A 1 84 ? -17.508 0.570 7.847 1.00 94.94 84 PHE A C 1
ATOM 648 O O . PHE A 1 84 ? -17.831 1.179 6.831 1.00 94.94 84 PHE A O 1
ATOM 655 N N . ARG A 1 85 ? -18.431 -0.032 8.609 1.00 94.38 85 ARG A N 1
ATOM 656 C CA . ARG A 1 85 ? -19.871 0.059 8.302 1.00 94.38 85 ARG A CA 1
ATOM 657 C C . ARG A 1 85 ? -20.393 1.487 8.431 1.00 94.38 85 ARG A C 1
ATOM 659 O O . ARG A 1 85 ? -21.206 1.905 7.617 1.00 94.38 85 ARG A O 1
ATOM 666 N N . GLU A 1 86 ? -19.906 2.221 9.427 1.00 94.50 86 GLU A N 1
ATOM 667 C CA . GLU A 1 86 ? -20.250 3.629 9.659 1.00 94.50 86 GLU A CA 1
ATOM 668 C C . GLU A 1 86 ? -19.678 4.567 8.581 1.00 94.50 86 GLU A C 1
ATOM 670 O O . GLU A 1 86 ? -20.188 5.668 8.405 1.00 94.50 86 GLU A O 1
ATOM 675 N N . SER A 1 87 ? -18.646 4.141 7.842 1.00 92.75 87 SER A N 1
ATOM 676 C CA . SER A 1 87 ? -18.004 4.962 6.807 1.00 92.75 87 SER A CA 1
ATOM 677 C C . SER A 1 87 ? -18.703 4.928 5.457 1.00 92.75 87 SER A C 1
ATOM 679 O O . SER A 1 87 ? -18.359 5.715 4.577 1.00 92.75 87 SER A O 1
ATOM 681 N N . SER A 1 88 ? -19.620 3.983 5.256 1.00 84.31 88 SER A N 1
ATOM 682 C CA . SER A 1 88 ? -20.353 3.880 4.001 1.00 84.31 88 SER A CA 1
ATOM 683 C C . SER A 1 88 ? -21.381 5.008 3.921 1.00 84.31 88 SER A C 1
ATOM 685 O O . SER A 1 88 ? -22.069 5.263 4.913 1.00 84.31 88 SER A O 1
ATOM 687 N N . PRO A 1 89 ? -21.537 5.674 2.762 1.00 72.31 89 PRO A N 1
ATOM 688 C CA . PRO A 1 89 ? -22.585 6.667 2.601 1.00 72.31 89 PRO A CA 1
ATOM 689 C C . PRO A 1 89 ? -23.936 6.017 2.904 1.00 72.31 89 PRO A C 1
ATOM 691 O O . PRO A 1 89 ? -24.220 4.909 2.437 1.00 72.31 89 PRO A O 1
ATOM 694 N N . VAL A 1 90 ? -24.762 6.700 3.702 1.00 60.97 90 VAL A N 1
ATOM 695 C CA . VAL A 1 90 ? -26.150 6.293 3.928 1.00 60.97 90 VAL A CA 1
ATOM 696 C C . VAL A 1 90 ? -26.783 6.120 2.551 1.00 60.97 90 VAL A C 1
ATOM 698 O O . VAL A 1 90 ? -26.784 7.053 1.748 1.00 60.97 90 VAL A O 1
ATOM 701 N N . GLN A 1 91 ? -27.294 4.923 2.25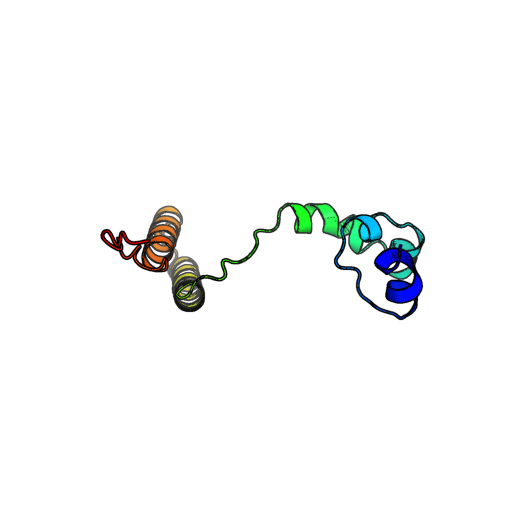9 1.00 53.16 91 GLN A N 1
ATOM 702 C CA . GLN A 1 91 ? -28.170 4.719 1.113 1.00 53.16 91 GLN A CA 1
ATOM 703 C C . GLN A 1 91 ? -29.374 5.638 1.331 1.00 53.16 91 GLN A C 1
ATOM 705 O O . GLN A 1 91 ? -30.275 5.318 2.108 1.00 53.16 91 GLN A O 1
ATOM 710 N N . VAL A 1 92 ? -29.375 6.815 0.704 1.00 45.31 92 VAL A N 1
ATOM 711 C CA . VAL A 1 92 ? -30.584 7.623 0.611 1.00 45.31 92 VAL A CA 1
ATOM 712 C C . VAL A 1 92 ? -31.522 6.796 -0.253 1.00 45.31 92 VAL A C 1
ATOM 714 O O . VAL A 1 92 ? -31.326 6.691 -1.461 1.00 45.31 92 VAL A O 1
ATOM 717 N N . SER A 1 93 ? -32.497 6.141 0.377 1.00 46.25 93 SER A N 1
ATOM 718 C CA . SER A 1 93 ? -33.613 5.508 -0.318 1.00 46.25 93 SER A CA 1
ATOM 719 C C . SER A 1 93 ? -34.398 6.616 -1.017 1.00 46.25 93 SER A C 1
ATOM 721 O O . SER A 1 93 ? -35.336 7.181 -0.456 1.00 46.25 93 SER A O 1
ATOM 723 N N . GLY A 1 94 ? -33.959 6.975 -2.222 1.00 38.00 94 GLY A N 1
ATOM 724 C CA . GLY A 1 94 ? -34.648 7.894 -3.108 1.00 38.00 94 GLY A CA 1
ATOM 725 C C . GLY A 1 94 ? -35.960 7.264 -3.542 1.00 38.00 94 GLY A C 1
ATOM 726 O O . GLY A 1 94 ? -35.981 6.325 -4.333 1.00 38.00 94 GLY A O 1
ATOM 727 N N . ALA A 1 95 ? -37.041 7.771 -2.962 1.00 39.62 95 ALA A N 1
ATOM 728 C CA . ALA A 1 95 ? -38.404 7.503 -3.364 1.00 39.62 95 ALA A CA 1
ATOM 729 C C . ALA A 1 95 ? -38.631 7.820 -4.854 1.00 39.62 95 ALA A C 1
ATOM 731 O O . ALA A 1 95 ? -37.928 8.625 -5.462 1.00 39.62 95 ALA A O 1
ATOM 732 N N . ALA A 1 96 ? -39.649 7.155 -5.394 1.00 48.12 96 ALA A N 1
ATOM 733 C CA . ALA A 1 96 ? -40.177 7.245 -6.745 1.00 48.12 96 ALA A CA 1
ATOM 734 C C . ALA A 1 96 ? -40.100 8.634 -7.408 1.00 48.12 96 ALA A C 1
ATOM 736 O O . ALA A 1 96 ? -40.522 9.641 -6.845 1.00 48.12 96 ALA A O 1
ATOM 737 N N . GLY A 1 97 ? -39.689 8.634 -8.675 1.00 35.34 97 GLY A N 1
ATOM 738 C CA . GLY A 1 97 ? -39.895 9.723 -9.620 1.00 35.34 97 GLY A CA 1
ATOM 739 C C . GLY A 1 97 ? -40.160 9.123 -10.993 1.00 35.34 97 GLY A C 1
ATOM 740 O O . GLY A 1 97 ? -39.226 8.818 -11.726 1.00 35.34 97 GLY A O 1
ATOM 741 N N . GLY A 1 98 ? -41.434 8.865 -11.292 1.00 36.94 98 GLY A N 1
ATOM 742 C CA . GLY A 1 98 ? -41.874 8.528 -12.640 1.00 36.94 98 GLY A CA 1
ATOM 743 C C . GLY A 1 98 ? -41.868 9.754 -13.551 1.00 36.94 98 GLY A C 1
ATOM 744 O O . GLY A 1 98 ? -41.934 10.885 -13.072 1.00 36.94 98 GLY A O 1
ATOM 745 N N . GLY A 1 99 ? -41.876 9.508 -14.859 1.00 35.19 99 GLY A N 1
ATOM 746 C CA . GLY A 1 99 ? -42.335 10.490 -15.838 1.00 35.19 99 GLY A CA 1
ATOM 747 C C . GLY A 1 99 ? -41.506 10.570 -17.116 1.00 35.19 99 GLY A C 1
ATOM 748 O O . GLY A 1 99 ? -40.392 11.080 -17.077 1.00 35.19 99 GLY A O 1
ATOM 749 N N . ALA A 1 100 ? -42.180 10.172 -18.203 1.00 37.22 100 ALA A N 1
ATOM 750 C CA . ALA A 1 100 ? -41.922 10.371 -19.637 1.00 37.22 100 ALA A CA 1
ATOM 751 C C . ALA A 1 100 ? -40.804 9.545 -20.292 1.00 37.22 100 ALA A C 1
ATOM 753 O O . ALA A 1 100 ? -39.614 9.902 -20.170 1.00 37.22 100 ALA A O 1
#